Protein AF-A0A9E3W9H7-F1 (afdb_monomer_lite)

pLDDT: mean 80.62, std 23.62, range [33.31, 98.56]

Sequence (134 aa):
MDRLLRIAAELARRFGLRYAVLEAERDGVNEHYGICYKDGLIRIRLRHATTGRLLKESSLVDTLCHELAHLRHFDHSPRFEGLYRRILEAARRSGYYLPGPEWRHAQGCLFADRPQDDGSAVSGAGTDGAGGRG

Structure (mmCIF, N/CA/C/O backbone):
data_AF-A0A9E3W9H7-F1
#
_entry.id   AF-A0A9E3W9H7-F1
#
loop_
_atom_site.group_PDB
_atom_site.id
_atom_site.type_symbol
_atom_site.label_atom_id
_atom_site.label_alt_id
_atom_site.label_comp_id
_atom_site.label_asym_id
_atom_site.label_entity_id
_atom_site.label_seq_id
_atom_site.pdbx_PDB_ins_code
_atom_site.Cartn_x
_atom_site.Cartn_y
_atom_site.Cartn_z
_atom_site.occupancy
_atom_site.B_iso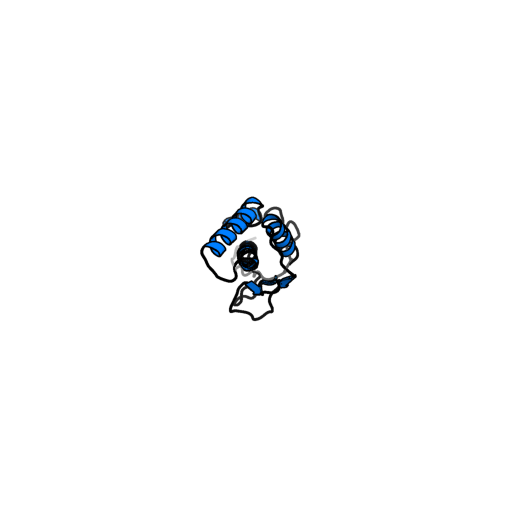_or_equiv
_atom_site.auth_seq_id
_atom_site.auth_comp_id
_atom_site.auth_asym_id
_atom_site.auth_atom_id
_atom_site.pdbx_PDB_model_num
ATOM 1 N N . MET A 1 1 ? -11.579 -7.696 4.448 1.00 89.50 1 MET A N 1
ATOM 2 C CA . MET A 1 1 ? -10.498 -8.129 3.538 1.00 89.50 1 MET A CA 1
ATOM 3 C C . MET A 1 1 ? -10.881 -7.915 2.074 1.00 89.50 1 MET A C 1
ATOM 5 O O . MET A 1 1 ? -10.119 -7.301 1.341 1.00 89.50 1 MET A O 1
ATOM 9 N N . ASP A 1 2 ? -12.087 -8.304 1.659 1.00 92.88 2 ASP A N 1
ATOM 10 C CA . ASP A 1 2 ? -12.558 -8.279 0.259 1.00 92.88 2 ASP A CA 1
ATOM 11 C C . ASP A 1 2 ? -12.372 -6.953 -0.481 1.00 92.88 2 ASP A C 1
ATOM 13 O O . ASP A 1 2 ? -11.971 -6.933 -1.642 1.00 92.88 2 ASP A O 1
ATOM 17 N N . ARG A 1 3 ? -12.633 -5.823 0.185 1.00 92.62 3 ARG A N 1
ATOM 18 C CA . ARG A 1 3 ? -12.434 -4.504 -0.429 1.00 92.62 3 ARG A CA 1
ATOM 19 C C . ARG A 1 3 ? -10.962 -4.249 -0.769 1.00 92.62 3 ARG A C 1
ATOM 21 O O . ARG A 1 3 ? -10.677 -3.757 -1.853 1.00 92.62 3 ARG A O 1
ATOM 28 N N . LEU A 1 4 ? -10.042 -4.641 0.114 1.00 94.31 4 LEU A N 1
ATOM 29 C CA . LEU A 1 4 ? -8.600 -4.499 -0.099 1.00 94.31 4 LEU A CA 1
ATOM 30 C C . LEU A 1 4 ? -8.114 -5.410 -1.235 1.00 94.31 4 LEU A C 1
ATOM 32 O O . LEU A 1 4 ? -7.329 -4.973 -2.067 1.00 94.31 4 LEU A O 1
ATOM 36 N N . LEU A 1 5 ? -8.654 -6.632 -1.324 1.00 96.50 5 LEU A N 1
ATOM 37 C CA . LEU A 1 5 ? -8.393 -7.560 -2.431 1.00 96.50 5 LEU A CA 1
ATOM 38 C C . LEU A 1 5 ? -8.818 -6.981 -3.787 1.00 96.50 5 LEU A C 1
ATOM 40 O O . LEU A 1 5 ? -8.061 -7.067 -4.751 1.00 96.50 5 LEU A O 1
ATOM 44 N N . ARG A 1 6 ? -9.995 -6.345 -3.866 1.00 97.12 6 ARG A N 1
ATOM 45 C CA . ARG A 1 6 ? -10.455 -5.683 -5.100 1.00 97.12 6 ARG A CA 1
ATOM 46 C C . ARG A 1 6 ? -9.528 -4.544 -5.522 1.00 97.12 6 ARG A C 1
ATOM 48 O O . ARG A 1 6 ? -9.149 -4.475 -6.688 1.00 97.12 6 ARG A O 1
ATOM 55 N N . ILE A 1 7 ? -9.125 -3.699 -4.573 1.00 97.19 7 ILE A N 1
ATOM 56 C CA . ILE A 1 7 ? -8.187 -2.595 -4.825 1.00 97.19 7 ILE A CA 1
ATOM 57 C C . ILE A 1 7 ? -6.839 -3.140 -5.304 1.00 97.19 7 ILE A C 1
ATOM 59 O O . ILE A 1 7 ? -6.291 -2.646 -6.288 1.00 97.19 7 ILE A O 1
ATOM 63 N N . ALA A 1 8 ? -6.326 -4.186 -4.649 1.00 97.88 8 ALA A N 1
ATOM 64 C CA . ALA A 1 8 ? -5.069 -4.827 -5.017 1.00 97.88 8 ALA A CA 1
ATOM 65 C C . ALA A 1 8 ? -5.109 -5.364 -6.448 1.00 97.88 8 ALA A C 1
ATOM 67 O O . ALA A 1 8 ? -4.215 -5.060 -7.234 1.00 97.88 8 ALA A O 1
ATOM 68 N N . ALA A 1 9 ? -6.165 -6.095 -6.810 1.00 98.00 9 ALA A N 1
ATOM 69 C CA . ALA A 1 9 ? -6.336 -6.640 -8.152 1.00 98.00 9 ALA A CA 1
ATOM 70 C C . ALA A 1 9 ? -6.404 -5.535 -9.218 1.00 98.00 9 ALA A C 1
ATOM 72 O O . ALA A 1 9 ? -5.769 -5.637 -10.272 1.00 98.00 9 ALA A O 1
ATOM 73 N N . GLU A 1 10 ? -7.138 -4.456 -8.948 1.00 98.19 10 GLU A N 1
ATOM 74 C CA . GLU A 1 10 ? -7.265 -3.338 -9.879 1.00 98.19 10 GLU A CA 1
ATOM 75 C C . GLU A 1 10 ? -5.934 -2.608 -10.092 1.00 98.19 10 GLU A C 1
ATOM 77 O O . GLU A 1 10 ? -5.509 -2.409 -11.237 1.00 98.19 10 GLU A O 1
ATOM 82 N N . LEU A 1 11 ? -5.258 -2.234 -9.003 1.00 98.31 11 LEU A N 1
ATOM 83 C CA . LEU A 1 11 ? -3.979 -1.533 -9.064 1.00 98.31 11 LEU A CA 1
ATOM 84 C C . LEU A 1 11 ? -2.898 -2.428 -9.673 1.00 98.31 11 LEU A C 1
ATOM 86 O O . LEU A 1 11 ? -2.199 -1.995 -10.588 1.00 98.31 11 LEU A O 1
ATOM 90 N N . ALA A 1 12 ? -2.794 -3.692 -9.259 1.00 98.25 12 ALA A N 1
ATOM 91 C CA . ALA A 1 12 ? -1.818 -4.622 -9.819 1.00 98.25 12 ALA A CA 1
ATOM 92 C C . ALA A 1 12 ? -1.982 -4.757 -11.339 1.00 98.25 12 ALA A C 1
ATOM 94 O O . ALA A 1 12 ? -1.013 -4.583 -12.082 1.00 98.25 12 ALA A O 1
ATOM 95 N N . ARG A 1 13 ? -3.220 -4.938 -11.824 1.00 98.25 13 ARG A N 1
ATOM 96 C CA . ARG A 1 13 ? -3.526 -4.982 -13.262 1.00 98.25 13 ARG A CA 1
ATOM 97 C C . ARG A 1 13 ? -3.104 -3.700 -13.978 1.00 98.25 13 ARG A C 1
ATOM 99 O O . ARG A 1 13 ? -2.485 -3.770 -15.036 1.00 98.25 13 ARG A O 1
ATOM 106 N N . ARG A 1 14 ? -3.399 -2.529 -13.406 1.00 98.19 14 ARG A N 1
ATOM 107 C CA . ARG A 1 14 ? -3.068 -1.220 -13.998 1.00 98.19 14 ARG A CA 1
ATOM 108 C C . ARG A 1 14 ? -1.562 -0.992 -14.153 1.00 98.19 14 ARG A C 1
ATOM 110 O O . ARG A 1 14 ? -1.151 -0.296 -15.078 1.00 98.19 14 ARG A O 1
ATOM 117 N N . PHE A 1 15 ? -0.751 -1.563 -13.266 1.00 98.19 15 PHE A N 1
ATOM 118 C CA . PHE A 1 15 ? 0.708 -1.407 -13.265 1.00 98.19 15 PHE A CA 1
ATOM 119 C C . PHE A 1 15 ? 1.466 -2.623 -13.820 1.00 98.19 15 PHE A C 1
ATOM 121 O O . PHE A 1 15 ? 2.700 -2.615 -13.843 1.00 98.19 15 PHE A O 1
ATOM 128 N N . GLY A 1 16 ? 0.752 -3.648 -14.298 1.00 97.94 16 GLY A N 1
ATOM 129 C CA . GLY A 1 16 ? 1.351 -4.883 -14.809 1.00 97.94 16 GLY A CA 1
ATOM 130 C C . GLY A 1 16 ? 2.109 -5.667 -13.735 1.00 97.94 16 GLY A C 1
ATOM 131 O O . GLY A 1 16 ? 3.150 -6.256 -14.021 1.00 97.94 16 GLY A O 1
ATOM 132 N N . LEU A 1 17 ? 1.626 -5.620 -12.494 1.00 98.00 17 LEU A N 1
ATOM 133 C CA . LEU A 1 17 ? 2.189 -6.327 -11.348 1.00 98.00 17 LEU A CA 1
ATOM 134 C C . LEU A 1 17 ? 1.457 -7.656 -11.150 1.00 98.00 17 LEU A C 1
ATOM 136 O O . LEU A 1 17 ? 0.259 -7.763 -11.417 1.00 98.00 17 LEU A O 1
ATOM 140 N N . ARG A 1 18 ? 2.176 -8.668 -10.663 1.00 97.19 18 ARG A N 1
ATOM 141 C CA . ARG A 1 18 ? 1.613 -9.975 -10.312 1.00 97.19 18 ARG A CA 1
ATOM 142 C C . ARG A 1 18 ? 2.018 -10.310 -8.886 1.00 97.19 18 ARG A C 1
ATOM 144 O O . ARG A 1 18 ? 3.210 -10.370 -8.607 1.00 97.19 18 ARG A O 1
ATOM 151 N N . TYR A 1 19 ? 1.031 -10.516 -8.026 1.00 97.62 19 TYR A N 1
ATOM 152 C CA . TYR A 1 19 ? 1.198 -11.088 -6.693 1.00 97.62 19 TYR A CA 1
ATOM 153 C C . TYR A 1 19 ? 0.562 -12.481 -6.682 1.00 97.62 19 TYR A C 1
ATOM 155 O O . TYR A 1 19 ? -0.334 -12.754 -7.483 1.00 97.62 19 TYR A O 1
ATOM 163 N N . ALA A 1 20 ? 1.042 -13.360 -5.808 1.00 97.06 20 ALA A N 1
ATOM 164 C CA . ALA A 1 20 ? 0.510 -14.710 -5.664 1.00 97.06 20 ALA A CA 1
ATOM 165 C C . ALA A 1 20 ? -0.749 -14.703 -4.792 1.00 97.06 20 ALA A C 1
ATOM 167 O O . ALA A 1 20 ? -1.798 -15.197 -5.198 1.00 97.06 20 ALA A O 1
ATOM 168 N N . VAL A 1 21 ? -0.656 -14.099 -3.608 1.00 97.00 21 VAL A N 1
ATOM 169 C CA . VAL A 1 21 ? -1.765 -14.018 -2.656 1.00 97.00 21 VAL A CA 1
ATOM 170 C C . VAL A 1 21 ? -1.624 -12.769 -1.788 1.00 97.00 21 VAL A C 1
ATOM 172 O O . VAL A 1 21 ? -0.518 -12.278 -1.565 1.00 97.00 21 VAL A O 1
ATOM 175 N N . LEU A 1 22 ? -2.756 -12.235 -1.336 1.00 97.88 22 LEU A N 1
ATOM 176 C CA . LEU A 1 22 ? -2.827 -11.121 -0.398 1.00 97.88 22 LEU A CA 1
ATOM 177 C C . LEU A 1 22 ? -3.663 -11.553 0.808 1.00 97.88 22 LEU A C 1
ATOM 179 O O . LEU A 1 22 ? -4.844 -11.867 0.662 1.00 97.88 22 LEU A O 1
ATOM 183 N N . GLU A 1 23 ? -3.066 -11.534 1.994 1.00 97.31 23 GLU A N 1
ATOM 184 C CA . GLU A 1 23 ? -3.677 -12.033 3.228 1.00 97.31 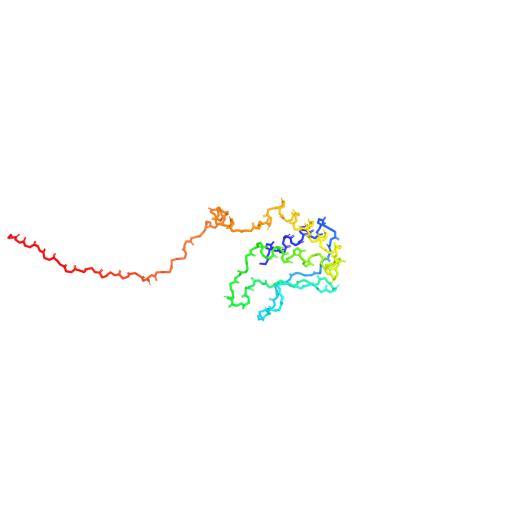23 GLU A CA 1
ATOM 185 C C . GLU A 1 23 ? -3.567 -11.021 4.372 1.00 97.31 23 GLU A C 1
ATOM 187 O O . GLU A 1 23 ? -2.773 -10.076 4.340 1.00 97.31 23 GLU A O 1
ATOM 192 N N . ALA A 1 24 ? -4.386 -11.220 5.404 1.00 95.25 24 ALA A N 1
ATOM 193 C CA . ALA A 1 24 ? -4.189 -10.526 6.666 1.00 95.25 24 ALA A CA 1
ATOM 194 C C . ALA A 1 24 ? -2.924 -11.069 7.348 1.00 95.25 24 ALA A C 1
ATOM 196 O O . ALA A 1 24 ? -2.694 -12.276 7.369 1.00 95.25 24 ALA A O 1
ATOM 197 N N . GLU A 1 25 ? -2.111 -10.183 7.913 1.00 94.75 25 GLU A N 1
ATOM 198 C CA . GLU A 1 25 ? -0.997 -10.601 8.765 1.00 94.75 25 GLU A CA 1
ATOM 199 C C . GLU A 1 25 ? -1.514 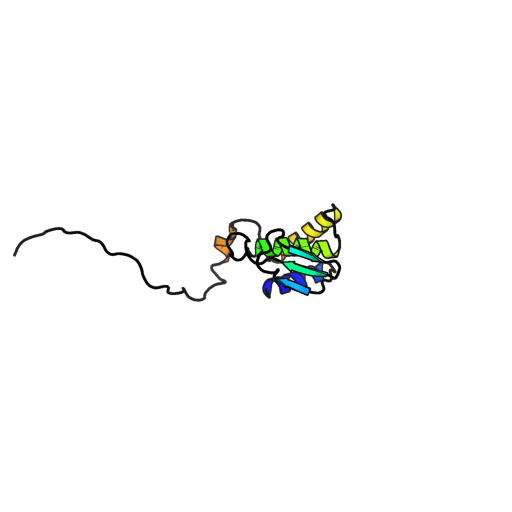-11.207 10.079 1.00 94.75 25 GLU A C 1
ATOM 201 O O . GLU A 1 25 ? -2.602 -10.861 10.550 1.00 94.75 25 GLU A O 1
ATOM 206 N N . ARG A 1 26 ? -0.716 -12.102 10.670 1.00 90.25 26 ARG A N 1
ATOM 207 C CA . ARG A 1 26 ? -1.018 -12.740 11.956 1.00 90.25 26 ARG A CA 1
ATOM 208 C C . ARG A 1 26 ? -1.154 -11.717 13.089 1.00 90.25 26 ARG A C 1
ATOM 210 O O . ARG A 1 26 ? -0.463 -10.694 13.119 1.00 90.25 26 ARG A O 1
ATOM 217 N N . ASP A 1 27 ? -1.997 -12.043 14.063 1.00 83.75 27 ASP A N 1
ATOM 218 C CA . ASP A 1 27 ? -2.117 -11.255 15.287 1.00 83.75 27 ASP A CA 1
ATOM 219 C C . ASP A 1 27 ? -0.784 -11.230 16.059 1.00 83.75 27 ASP A C 1
ATOM 221 O O . ASP A 1 27 ? 0.006 -12.174 16.022 1.00 83.75 27 ASP A O 1
ATOM 225 N N . GLY A 1 28 ? -0.521 -10.119 16.750 1.00 82.25 28 GLY A N 1
ATOM 226 C CA . GLY A 1 28 ? 0.688 -9.929 17.559 1.00 82.25 28 GLY A CA 1
ATOM 227 C C . GLY A 1 28 ? 1.910 -9.376 16.815 1.00 82.25 28 GLY A C 1
ATOM 228 O O . GLY A 1 28 ? 2.862 -8.977 17.477 1.00 82.25 28 GLY A O 1
ATOM 229 N N . VAL A 1 29 ? 1.887 -9.272 15.479 1.00 86.81 29 VAL A N 1
ATOM 230 C CA . VAL A 1 29 ? 2.966 -8.615 14.712 1.00 86.81 29 VAL A CA 1
ATOM 231 C C . VAL A 1 29 ? 2.961 -7.110 14.963 1.00 86.81 29 VAL A C 1
ATOM 233 O O . VAL A 1 29 ? 1.975 -6.410 14.695 1.00 86.81 29 VAL A O 1
ATOM 236 N N . ASN A 1 30 ? 4.081 -6.591 15.456 1.00 88.69 30 ASN A N 1
ATOM 237 C CA . ASN A 1 30 ? 4.240 -5.182 15.806 1.00 88.69 30 ASN A CA 1
ATOM 238 C C . ASN A 1 30 ? 5.301 -4.464 14.952 1.00 88.69 30 ASN A C 1
ATOM 240 O O . ASN A 1 30 ? 5.231 -3.239 14.842 1.00 88.69 30 ASN A O 1
ATOM 244 N N . GLU A 1 31 ? 6.172 -5.208 14.273 1.00 87.75 31 GLU A N 1
ATOM 245 C CA . GLU A 1 31 ? 7.360 -4.729 13.564 1.00 87.75 31 GLU A CA 1
ATOM 246 C C . GLU A 1 31 ? 7.036 -4.040 12.232 1.00 87.75 31 GLU A C 1
ATOM 248 O O . GLU A 1 31 ? 7.698 -3.073 11.858 1.00 87.75 31 GLU A O 1
ATOM 253 N N . HIS A 1 32 ? 5.993 -4.497 11.532 1.00 89.25 32 HIS A N 1
ATOM 254 C CA . HIS A 1 32 ? 5.607 -3.984 10.216 1.00 89.25 32 HIS A CA 1
ATOM 255 C C . HIS A 1 32 ? 4.089 -3.845 10.049 1.00 89.25 32 HIS A C 1
ATOM 257 O O . HIS A 1 32 ? 3.288 -4.489 10.729 1.00 89.25 32 HIS A O 1
ATOM 263 N N . TYR A 1 33 ? 3.686 -2.957 9.136 1.00 91.88 33 TYR A N 1
ATOM 264 C CA . TYR A 1 33 ? 2.290 -2.813 8.704 1.00 91.88 33 TYR A CA 1
ATOM 265 C C . TYR A 1 33 ? 1.958 -3.721 7.519 1.00 91.88 33 TYR A C 1
ATOM 267 O O . TYR A 1 33 ? 0.819 -4.169 7.399 1.00 91.88 33 TYR A O 1
ATOM 275 N N . GLY A 1 34 ? 2.943 -4.007 6.673 1.00 94.81 34 GLY A N 1
ATOM 276 C CA . GLY A 1 34 ? 2.839 -4.914 5.545 1.00 94.81 34 GLY A CA 1
ATOM 277 C C . GLY A 1 34 ? 4.188 -5.557 5.249 1.00 94.81 34 GLY A C 1
ATOM 278 O O . GLY A 1 34 ? 5.216 -5.116 5.765 1.00 94.81 34 GLY A O 1
ATOM 279 N N . ILE A 1 35 ? 4.156 -6.654 4.502 1.00 96.12 35 ILE A N 1
ATOM 280 C CA . ILE A 1 35 ? 5.352 -7.313 3.989 1.00 96.12 35 ILE A CA 1
ATOM 281 C C . ILE A 1 35 ? 5.042 -7.994 2.657 1.00 96.12 35 ILE A C 1
ATOM 283 O O . ILE A 1 35 ? 4.016 -8.667 2.514 1.00 96.12 35 ILE A O 1
ATOM 287 N N . CYS A 1 36 ? 5.955 -7.847 1.701 1.00 97.38 36 CYS A N 1
ATOM 288 C CA . CYS A 1 36 ? 5.955 -8.538 0.421 1.00 97.38 36 CYS A CA 1
ATOM 289 C C . CYS A 1 36 ? 7.114 -9.539 0.367 1.00 97.38 36 CYS A C 1
ATOM 291 O O . CYS A 1 36 ? 8.284 -9.180 0.510 1.00 97.38 36 CYS A O 1
ATOM 293 N N . TYR A 1 37 ? 6.799 -10.803 0.111 1.00 96.81 37 TYR A N 1
ATOM 294 C CA . TYR A 1 37 ? 7.777 -11.870 -0.067 1.00 96.81 37 TYR A CA 1
ATOM 295 C C . TYR A 1 37 ? 8.155 -12.040 -1.543 1.00 96.81 37 TYR A C 1
ATOM 297 O O . TYR A 1 37 ? 7.472 -11.572 -2.455 1.00 96.81 37 TYR A O 1
ATOM 305 N N . LYS A 1 38 ? 9.289 -12.707 -1.792 1.00 93.31 38 LYS A N 1
ATOM 306 C CA . LYS A 1 38 ? 9.870 -12.856 -3.139 1.00 93.31 38 LYS A CA 1
ATOM 307 C C . LYS A 1 38 ? 8.986 -13.680 -4.081 1.00 93.31 38 LYS A C 1
ATOM 309 O O . LYS A 1 38 ? 9.058 -13.514 -5.295 1.00 93.31 38 LYS A O 1
ATOM 314 N N . ASP A 1 39 ? 8.173 -14.565 -3.523 1.00 95.56 39 ASP A N 1
ATOM 315 C CA . ASP A 1 39 ? 7.175 -15.369 -4.231 1.00 95.56 39 ASP A CA 1
ATOM 316 C C . ASP A 1 39 ? 5.886 -14.589 -4.557 1.00 95.56 39 ASP A C 1
ATOM 318 O O . ASP A 1 39 ? 4.999 -15.116 -5.226 1.00 95.56 39 ASP A O 1
ATOM 322 N N . GLY A 1 40 ? 5.784 -13.327 -4.130 1.00 95.38 40 GLY A N 1
ATOM 323 C CA . GLY A 1 40 ? 4.616 -12.484 -4.344 1.00 95.38 40 GLY A CA 1
ATOM 324 C C . GLY A 1 40 ? 3.499 -12.697 -3.323 1.00 95.38 40 GLY A C 1
ATOM 325 O O . GLY A 1 40 ? 2.388 -12.227 -3.569 1.00 95.38 40 GLY A O 1
ATOM 326 N N . LEU A 1 41 ? 3.744 -13.390 -2.205 1.00 98.12 41 LEU A N 1
ATOM 327 C CA . LEU A 1 41 ? 2.866 -13.326 -1.035 1.00 98.12 41 LEU A CA 1
ATOM 328 C C . LEU A 1 41 ? 2.954 -11.925 -0.420 1.00 98.12 41 LEU A C 1
ATOM 330 O O . LEU A 1 41 ? 4.043 -11.435 -0.124 1.00 98.12 41 LEU A O 1
ATOM 334 N N . ILE A 1 42 ? 1.804 -11.298 -0.194 1.00 98.25 42 ILE A N 1
ATOM 335 C CA . ILE A 1 42 ? 1.690 -10.033 0.527 1.00 98.25 42 ILE A CA 1
ATOM 336 C C . ILE A 1 42 ? 0.859 -10.264 1.785 1.00 98.25 42 ILE A C 1
ATOM 338 O O . ILE A 1 42 ? -0.233 -10.834 1.725 1.00 98.25 42 ILE A O 1
ATOM 342 N N . ARG A 1 43 ? 1.346 -9.779 2.927 1.00 97.75 43 ARG A N 1
ATOM 343 C CA . ARG A 1 43 ? 0.577 -9.734 4.173 1.00 97.75 43 ARG A CA 1
ATOM 344 C C . ARG A 1 43 ? 0.423 -8.307 4.644 1.00 97.75 43 ARG A C 1
ATOM 346 O O . ARG A 1 43 ? 1.380 -7.543 4.611 1.00 97.75 43 ARG A O 1
ATOM 353 N N . ILE A 1 44 ? -0.780 -7.955 5.086 1.00 96.31 44 ILE A N 1
ATOM 354 C CA . ILE A 1 44 ? -1.083 -6.626 5.624 1.00 96.31 44 ILE A CA 1
ATOM 355 C C . ILE A 1 44 ? -1.707 -6.776 7.003 1.00 96.31 44 ILE A C 1
ATOM 357 O O . ILE A 1 44 ? -2.722 -7.453 7.188 1.00 96.31 44 ILE A O 1
ATOM 361 N N . ARG A 1 45 ? -1.119 -6.105 7.988 1.00 94.50 45 ARG A N 1
ATOM 362 C CA . ARG A 1 45 ? -1.666 -6.010 9.335 1.00 94.50 45 ARG A CA 1
ATOM 363 C C . ARG A 1 45 ? -2.924 -5.156 9.305 1.00 94.50 45 ARG A C 1
ATOM 365 O O . ARG A 1 45 ? -2.885 -3.986 8.944 1.00 94.50 45 ARG A O 1
ATOM 372 N N . LEU A 1 46 ? -4.048 -5.728 9.732 1.00 93.31 46 LEU A N 1
ATOM 373 C CA . LEU A 1 46 ? -5.342 -5.039 9.688 1.00 93.31 46 LEU A CA 1
ATOM 374 C C . LEU A 1 46 ? -5.643 -4.209 10.939 1.00 93.31 46 LEU A C 1
ATOM 376 O O . LEU A 1 46 ? -6.548 -3.375 10.915 1.00 93.31 46 LEU A O 1
ATOM 380 N N . ARG A 1 47 ? -4.920 -4.443 12.037 1.00 90.19 47 ARG A N 1
ATOM 381 C CA . ARG A 1 47 ? -5.189 -3.857 13.354 1.00 90.1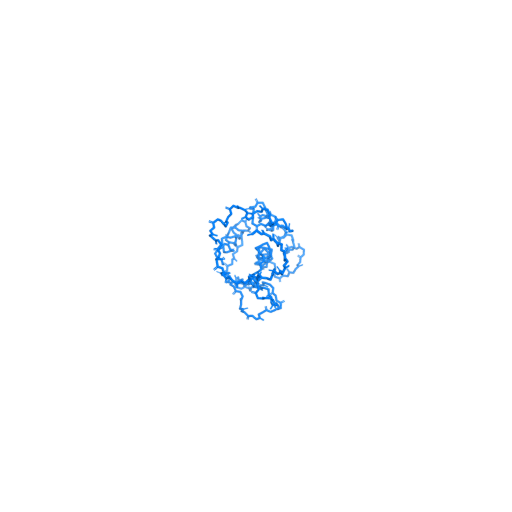9 47 ARG A CA 1
ATOM 382 C C . ARG A 1 47 ? -3.988 -3.085 13.881 1.00 90.19 47 ARG A C 1
ATOM 384 O O . ARG A 1 47 ? -2.837 -3.418 13.620 1.00 90.19 47 ARG A O 1
ATOM 391 N N . HIS A 1 48 ? -4.262 -2.041 14.644 1.00 87.31 48 HIS A N 1
ATOM 392 C CA . HIS A 1 48 ? -3.244 -1.284 15.351 1.00 87.31 48 HIS A CA 1
ATOM 393 C C . HIS A 1 48 ? -2.638 -2.137 16.471 1.00 87.31 48 HIS A C 1
ATOM 395 O O . HIS A 1 48 ? -3.375 -2.620 17.331 1.00 87.31 48 HIS A O 1
ATOM 401 N N . ALA A 1 49 ? -1.308 -2.265 16.502 1.00 83.50 49 ALA A N 1
ATOM 402 C CA . ALA A 1 49 ? -0.607 -3.168 17.421 1.00 83.50 49 ALA A CA 1
ATOM 403 C C . ALA A 1 49 ? -0.943 -2.922 18.902 1.00 83.50 49 ALA A C 1
ATOM 405 O O . ALA A 1 49 ? -1.109 -3.866 19.662 1.00 83.50 49 ALA A O 1
ATOM 406 N N . THR A 1 50 ? -1.093 -1.657 19.308 1.00 84.12 50 THR A N 1
ATOM 407 C CA . THR A 1 50 ? -1.345 -1.304 20.717 1.00 84.12 50 THR A CA 1
ATOM 408 C C . THR A 1 50 ? -2.822 -1.315 21.106 1.00 84.12 50 THR A C 1
ATOM 410 O O . THR A 1 50 ? -3.145 -1.555 22.259 1.00 84.12 50 THR A O 1
ATOM 413 N N . THR A 1 51 ? -3.733 -0.999 20.177 1.00 86.88 51 THR A N 1
ATOM 414 C CA . THR A 1 51 ? -5.152 -0.763 20.520 1.00 86.88 51 THR A CA 1
ATOM 415 C C . THR A 1 51 ? -6.068 -1.876 20.031 1.00 86.88 51 THR A C 1
ATOM 417 O O . THR A 1 51 ? -7.246 -1.879 20.371 1.00 86.88 51 THR A O 1
ATOM 420 N N . GLY A 1 52 ? -5.582 -2.776 19.169 1.00 85.75 52 GLY A N 1
ATOM 421 C CA . GLY A 1 52 ? -6.377 -3.833 18.536 1.00 85.75 52 GLY A CA 1
ATOM 422 C C . GLY A 1 52 ? -7.454 -3.331 17.563 1.00 85.75 52 GLY A C 1
ATOM 423 O O . GLY A 1 52 ? -8.105 -4.130 16.882 1.00 85.75 52 GLY A O 1
ATOM 424 N N . ARG A 1 53 ? -7.651 -2.010 17.457 1.00 88.56 53 ARG A N 1
ATOM 425 C CA . ARG A 1 53 ? -8.630 -1.396 16.555 1.00 88.56 53 ARG A CA 1
ATOM 426 C C . ARG A 1 53 ? -8.204 -1.604 15.111 1.00 88.56 53 ARG A C 1
ATOM 428 O O . ARG A 1 53 ? -7.013 -1.593 14.809 1.00 88.56 53 ARG A O 1
ATOM 435 N N . LEU A 1 54 ? -9.178 -1.756 14.218 1.00 88.88 54 LEU A N 1
ATOM 436 C CA . LEU A 1 54 ? -8.903 -1.805 12.785 1.00 88.88 54 LEU A CA 1
ATOM 437 C C . LEU A 1 54 ? -8.198 -0.521 12.336 1.00 88.88 54 LEU A C 1
ATOM 439 O O . LEU A 1 54 ? -8.540 0.580 12.777 1.00 88.88 54 LEU A O 1
ATOM 443 N N . LEU A 1 55 ? -7.209 -0.677 11.462 1.00 90.12 55 LEU A N 1
ATOM 444 C CA . LEU A 1 55 ? -6.572 0.448 10.802 1.00 90.12 55 LEU A CA 1
ATOM 445 C C . LEU A 1 55 ? -7.569 1.140 9.879 1.00 90.12 55 LEU A C 1
ATOM 447 O O . LEU A 1 55 ? -8.504 0.536 9.348 1.00 90.12 55 LEU A O 1
ATOM 451 N N . LYS A 1 56 ? -7.337 2.435 9.676 1.00 89.75 56 LYS A N 1
ATOM 452 C CA . LYS A 1 56 ? -8.096 3.211 8.704 1.00 89.75 56 LYS A CA 1
ATOM 453 C C . LYS A 1 56 ? -7.864 2.637 7.317 1.00 89.75 56 LYS A C 1
ATOM 455 O O . LYS A 1 56 ? -6.756 2.226 6.982 1.00 89.75 56 LYS A O 1
ATOM 460 N N . GLU A 1 57 ? -8.898 2.694 6.492 1.00 90.75 57 GLU A N 1
ATOM 461 C CA . GLU A 1 57 ? -8.808 2.250 5.108 1.00 90.75 57 GLU A CA 1
ATOM 462 C C . GLU A 1 57 ? -7.682 2.953 4.347 1.00 90.75 57 GLU A C 1
ATOM 464 O O . GLU A 1 57 ? -6.907 2.288 3.672 1.00 90.75 57 GLU A O 1
ATOM 469 N N . SER A 1 58 ? -7.529 4.269 4.517 1.00 91.19 58 SER A N 1
ATOM 470 C CA . SER A 1 58 ? -6.438 5.013 3.885 1.00 91.19 58 SER A CA 1
ATOM 471 C C . SER A 1 58 ? -5.062 4.485 4.292 1.00 91.19 58 SER A C 1
ATOM 473 O O . SER A 1 58 ? -4.202 4.354 3.431 1.00 91.19 58 SER A O 1
ATOM 475 N N . SER A 1 59 ? -4.867 4.095 5.557 1.00 92.56 59 SER A N 1
ATOM 476 C CA . SER A 1 59 ? -3.625 3.462 6.026 1.00 92.56 59 SER A CA 1
ATOM 477 C C . SER A 1 59 ? -3.405 2.076 5.411 1.00 92.56 59 SER A C 1
ATOM 479 O O . SER A 1 59 ? -2.279 1.731 5.058 1.00 92.56 59 SER A O 1
ATOM 481 N N . LEU A 1 60 ? -4.471 1.285 5.257 1.00 95.25 60 LEU A N 1
ATOM 482 C CA . LEU A 1 60 ? -4.403 -0.027 4.605 1.00 95.25 60 LEU A CA 1
ATOM 483 C C . LEU A 1 60 ? -4.078 0.097 3.113 1.00 95.25 60 LEU A C 1
ATOM 485 O O . LEU A 1 60 ? -3.284 -0.681 2.596 1.00 95.25 60 LEU A O 1
ATOM 489 N N . VAL A 1 61 ? -4.670 1.075 2.426 1.00 96.69 61 VAL A N 1
ATOM 490 C CA . VAL A 1 61 ? -4.432 1.325 0.999 1.00 96.69 61 VAL A CA 1
ATOM 491 C C . VAL A 1 61 ? -3.027 1.877 0.760 1.00 96.69 61 VAL A C 1
ATOM 493 O O . VAL A 1 61 ? -2.377 1.442 -0.184 1.00 96.69 61 VAL A O 1
ATOM 496 N N . ASP A 1 62 ? -2.533 2.766 1.623 1.00 96.12 62 ASP A N 1
ATOM 497 C CA . ASP A 1 62 ? -1.147 3.257 1.597 1.00 96.12 62 ASP A CA 1
ATOM 498 C C . ASP A 1 62 ? -0.149 2.093 1.700 1.00 96.12 62 ASP A C 1
ATOM 500 O O . ASP A 1 62 ? 0.694 1.901 0.821 1.00 96.12 62 ASP A O 1
ATOM 504 N N . THR A 1 63 ? -0.354 1.234 2.708 1.00 97.12 63 THR A N 1
ATOM 505 C CA . THR A 1 63 ? 0.453 0.027 2.938 1.00 97.12 63 THR A CA 1
ATOM 506 C C . THR A 1 63 ? 0.373 -0.921 1.742 1.00 97.12 63 THR A C 1
ATOM 508 O O . THR A 1 63 ? 1.391 -1.386 1.249 1.00 97.12 63 THR A O 1
ATOM 511 N N . LEU A 1 64 ? -0.821 -1.167 1.199 1.00 98.25 64 LEU A N 1
ATOM 512 C CA . LEU A 1 64 ? -0.983 -1.992 0.003 1.00 98.25 64 LEU A CA 1
ATOM 513 C C . LEU A 1 64 ? -0.203 -1.432 -1.195 1.00 98.25 64 LEU A C 1
ATOM 515 O O . LEU A 1 64 ? 0.440 -2.193 -1.914 1.00 98.25 64 LEU A O 1
ATOM 519 N N . CYS A 1 65 ? -0.245 -0.119 -1.426 1.00 98.44 65 CYS A N 1
ATOM 520 C CA . CYS A 1 65 ? 0.499 0.508 -2.519 1.00 98.44 65 CYS A CA 1
ATOM 521 C C . CYS A 1 65 ? 2.017 0.343 -2.338 1.00 98.44 65 CYS A C 1
ATOM 523 O O . CYS A 1 65 ? 2.719 0.134 -3.330 1.00 98.44 65 CYS A O 1
ATOM 525 N N . HIS A 1 66 ? 2.504 0.407 -1.095 1.00 98.25 66 HIS A N 1
ATOM 526 C CA . HIS A 1 66 ? 3.896 0.136 -0.733 1.00 98.25 66 HIS A CA 1
ATOM 527 C C . HIS A 1 66 ? 4.290 -1.306 -1.083 1.00 98.25 66 HIS A C 1
ATOM 529 O O . HIS A 1 66 ? 5.228 -1.524 -1.850 1.00 98.25 66 HIS A O 1
ATOM 535 N N . GLU A 1 67 ? 3.515 -2.292 -0.624 1.00 98.25 67 GLU A N 1
ATOM 536 C CA . GLU A 1 67 ? 3.811 -3.707 -0.884 1.00 98.25 67 GLU A CA 1
ATOM 537 C C . GLU A 1 67 ? 3.703 -4.074 -2.371 1.00 98.25 67 GLU A C 1
ATOM 539 O O . GLU A 1 67 ? 4.503 -4.852 -2.890 1.00 98.25 67 GLU A O 1
ATOM 544 N N . LEU A 1 68 ? 2.769 -3.470 -3.113 1.00 98.50 68 LEU A N 1
ATOM 545 C CA . LEU A 1 68 ? 2.691 -3.655 -4.564 1.00 98.50 68 LEU A CA 1
ATOM 546 C C . LEU A 1 68 ? 3.945 -3.133 -5.282 1.00 98.50 68 LEU A C 1
ATOM 548 O O . LEU A 1 68 ? 4.378 -3.734 -6.266 1.00 98.50 68 LEU A O 1
ATOM 552 N N . ALA A 1 69 ? 4.555 -2.043 -4.812 1.00 98.25 69 ALA A N 1
ATOM 553 C CA . ALA A 1 69 ? 5.812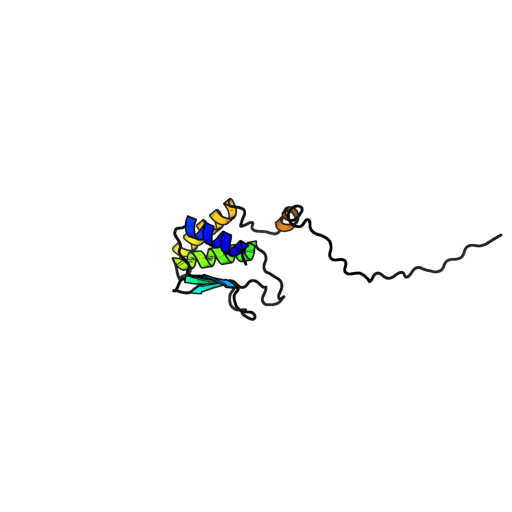 -1.561 -5.380 1.00 98.25 69 ALA A CA 1
ATOM 554 C C . ALA A 1 69 ? 6.970 -2.548 -5.124 1.00 98.25 69 ALA A C 1
ATOM 556 O O . ALA A 1 69 ? 7.820 -2.732 -6.007 1.00 98.25 69 ALA A O 1
ATOM 557 N N . HIS A 1 70 ? 6.951 -3.260 -3.990 1.00 98.25 70 HIS A N 1
ATOM 558 C CA . HIS A 1 70 ? 7.940 -4.292 -3.670 1.00 98.25 70 HIS A CA 1
ATOM 559 C C . HIS A 1 70 ? 7.928 -5.499 -4.614 1.00 98.25 70 HIS A C 1
ATOM 561 O O . HIS A 1 70 ? 8.982 -6.091 -4.847 1.00 98.25 70 HIS A O 1
ATOM 567 N N . LEU A 1 71 ? 6.808 -5.780 -5.290 1.00 97.88 71 LEU A N 1
ATOM 568 C CA . LEU A 1 71 ? 6.747 -6.807 -6.345 1.00 97.88 71 LEU A CA 1
ATOM 569 C C . LEU A 1 71 ? 7.723 -6.550 -7.504 1.00 97.88 71 LEU A C 1
ATOM 571 O O . LEU A 1 71 ? 8.035 -7.466 -8.265 1.00 97.88 71 LEU A O 1
ATOM 575 N N . ARG A 1 72 ? 8.184 -5.305 -7.679 1.00 97.69 72 ARG A N 1
ATOM 576 C CA . ARG A 1 72 ? 9.151 -4.930 -8.720 1.00 97.69 72 ARG A CA 1
ATOM 577 C C . ARG A 1 72 ? 10.488 -4.456 -8.165 1.00 97.69 72 ARG A C 1
ATOM 579 O O . ARG A 1 72 ? 11.513 -4.653 -8.818 1.00 97.69 72 ARG A O 1
ATOM 586 N N . HIS A 1 73 ? 10.480 -3.816 -7.000 1.00 96.56 73 HIS A N 1
ATOM 587 C CA . HIS A 1 73 ? 11.662 -3.226 -6.380 1.00 96.56 73 HIS A CA 1
ATOM 588 C C . HIS A 1 73 ? 11.737 -3.643 -4.909 1.00 96.56 73 HIS A C 1
ATOM 590 O O . HIS A 1 73 ? 11.032 -3.099 -4.071 1.00 96.56 73 HIS A O 1
ATOM 596 N N . PHE A 1 74 ? 12.592 -4.618 -4.596 1.00 93.62 74 PHE A N 1
ATOM 597 C CA . PHE A 1 74 ? 12.719 -5.193 -3.246 1.00 93.62 74 PHE A CA 1
ATOM 598 C C . PHE A 1 74 ? 13.421 -4.274 -2.230 1.00 93.62 74 PHE A C 1
ATOM 600 O O . PHE A 1 74 ? 13.509 -4.605 -1.053 1.00 93.62 74 PHE A O 1
ATOM 607 N N . ASP A 1 75 ? 13.939 -3.140 -2.694 1.00 91.88 75 ASP A N 1
ATOM 608 C CA . ASP A 1 75 ? 14.567 -2.099 -1.894 1.00 91.88 75 ASP A CA 1
ATOM 609 C C . ASP A 1 75 ? 13.719 -0.819 -1.905 1.00 91.88 75 ASP A C 1
ATOM 611 O O . ASP A 1 75 ? 12.789 -0.677 -2.697 1.00 91.88 75 ASP A O 1
ATOM 615 N N . HIS A 1 76 ? 14.072 0.149 -1.061 1.00 94.12 76 HIS A N 1
ATOM 616 C CA . HIS A 1 76 ? 13.476 1.492 -1.063 1.00 94.12 76 HIS A CA 1
ATOM 617 C C . HIS A 1 76 ? 14.244 2.463 -1.973 1.00 94.12 76 HIS A C 1
ATOM 619 O O . HIS A 1 76 ? 14.467 3.623 -1.630 1.00 94.12 76 HIS A O 1
ATOM 625 N N . SER A 1 77 ? 14.703 1.995 -3.138 1.00 95.75 77 SER A N 1
ATOM 626 C CA . SER A 1 77 ? 15.430 2.837 -4.096 1.00 95.75 77 SER A CA 1
ATOM 627 C C . SER A 1 77 ? 14.558 3.963 -4.684 1.00 95.75 77 SER A C 1
ATOM 629 O O . SER A 1 77 ? 13.328 3.909 -4.645 1.00 95.75 77 SER A O 1
ATOM 631 N N . PRO A 1 78 ? 15.149 4.969 -5.359 1.00 97.62 78 PRO A N 1
ATOM 632 C CA . PRO A 1 78 ? 14.368 5.976 -6.084 1.00 97.62 78 PRO A CA 1
ATOM 633 C C . PRO A 1 78 ? 13.397 5.389 -7.126 1.00 97.62 78 PRO A C 1
ATOM 635 O O . PRO A 1 78 ? 12.369 5.994 -7.429 1.00 97.62 78 PRO A O 1
ATOM 638 N N . ARG A 1 79 ? 13.698 4.199 -7.672 1.00 97.81 79 ARG A N 1
ATOM 639 C CA . ARG A 1 79 ? 12.793 3.476 -8.582 1.00 97.81 79 ARG A CA 1
ATOM 640 C C . ARG A 1 79 ? 11.572 2.930 -7.847 1.00 97.81 79 ARG A C 1
ATOM 642 O O . ARG A 1 79 ? 10.462 3.070 -8.361 1.00 97.81 79 ARG A O 1
ATOM 649 N N . PHE A 1 80 ? 11.774 2.363 -6.656 1.00 97.88 80 PHE A N 1
ATOM 650 C CA . PHE A 1 80 ? 10.688 1.983 -5.757 1.00 97.88 80 PHE A CA 1
ATOM 651 C C . PHE A 1 80 ? 9.795 3.185 -5.459 1.00 97.88 80 PHE A C 1
ATOM 653 O O . PHE A 1 80 ? 8.603 3.136 -5.746 1.00 97.88 80 PHE A O 1
ATOM 660 N N . GLU A 1 81 ? 10.378 4.290 -4.992 1.00 96.62 81 GLU A N 1
ATOM 661 C CA . GLU A 1 81 ? 9.626 5.487 -4.605 1.00 96.62 81 GLU A CA 1
ATOM 662 C C . GLU A 1 81 ? 8.812 6.046 -5.782 1.00 96.62 81 GLU A C 1
ATOM 664 O O . GLU A 1 81 ? 7.638 6.396 -5.648 1.00 96.62 81 GLU A O 1
ATOM 669 N N . GLY A 1 82 ? 9.412 6.074 -6.976 1.00 97.81 82 GLY A N 1
ATOM 670 C CA . GLY A 1 82 ? 8.730 6.488 -8.198 1.00 97.81 82 GLY A CA 1
ATOM 671 C C . GLY A 1 82 ? 7.551 5.582 -8.566 1.00 97.81 82 GLY A C 1
ATOM 672 O O . GLY A 1 82 ? 6.501 6.078 -8.981 1.00 97.81 82 GLY A O 1
ATOM 673 N N . LEU A 1 83 ? 7.689 4.262 -8.417 1.00 98.50 83 LEU A N 1
ATOM 674 C CA . LEU A 1 83 ? 6.594 3.321 -8.654 1.00 98.50 83 LEU A CA 1
ATOM 675 C C . LEU A 1 83 ? 5.500 3.459 -7.588 1.00 98.50 83 LEU A C 1
ATOM 677 O O . LEU A 1 83 ? 4.333 3.617 -7.946 1.00 98.50 83 LEU A O 1
ATOM 681 N N . TYR A 1 84 ? 5.880 3.467 -6.312 1.00 98.25 84 TYR A N 1
ATOM 682 C CA . TYR A 1 84 ? 4.987 3.625 -5.168 1.00 98.25 84 TYR A CA 1
ATOM 683 C C . TYR A 1 84 ? 4.092 4.861 -5.317 1.00 98.25 84 TYR A C 1
ATOM 685 O O . TYR A 1 84 ? 2.866 4.739 -5.322 1.00 98.25 84 TYR A O 1
ATOM 693 N N . ARG A 1 85 ? 4.679 6.038 -5.570 1.00 97.81 85 ARG A N 1
ATOM 694 C CA . ARG A 1 85 ? 3.921 7.288 -5.759 1.00 97.81 85 ARG A CA 1
ATOM 695 C C . ARG A 1 85 ? 2.931 7.212 -6.914 1.00 97.81 85 ARG A C 1
ATOM 697 O O . ARG A 1 85 ? 1.818 7.718 -6.805 1.00 97.81 85 ARG A O 1
ATOM 704 N N . ARG A 1 86 ? 3.303 6.568 -8.025 1.00 98.56 86 ARG A N 1
ATOM 705 C CA . ARG A 1 86 ? 2.396 6.398 -9.171 1.00 98.56 86 ARG A CA 1
ATOM 706 C C . ARG A 1 86 ? 1.214 5.493 -8.827 1.00 98.56 86 ARG A C 1
ATOM 708 O O . ARG A 1 86 ? 0.101 5.792 -9.259 1.00 98.56 86 ARG A O 1
ATOM 715 N N . ILE A 1 87 ? 1.444 4.413 -8.077 1.00 98.44 87 ILE A N 1
ATOM 716 C CA . ILE A 1 87 ? 0.382 3.510 -7.608 1.00 98.44 87 ILE A CA 1
ATOM 717 C C . ILE A 1 87 ? -0.547 4.258 -6.648 1.00 98.44 87 ILE A C 1
ATOM 719 O O . ILE A 1 87 ? -1.763 4.230 -6.839 1.00 98.44 87 ILE A O 1
ATOM 723 N N . LEU A 1 88 ? 0.010 4.994 -5.686 1.00 96.94 88 LEU A N 1
ATOM 724 C CA . LEU A 1 88 ? -0.762 5.765 -4.712 1.00 96.94 88 LEU A CA 1
ATOM 725 C C . LEU A 1 88 ? -1.621 6.848 -5.384 1.00 96.94 88 LEU A C 1
ATOM 727 O O . LEU A 1 88 ? -2.805 6.991 -5.084 1.00 96.94 88 LEU A O 1
ATOM 731 N N . GLU A 1 89 ? -1.072 7.553 -6.373 1.00 97.38 89 GLU A N 1
ATOM 732 C CA . GLU A 1 89 ? -1.813 8.533 -7.173 1.00 97.38 89 GLU A CA 1
ATOM 733 C C . GLU A 1 89 ? -2.927 7.878 -8.010 1.00 97.38 89 GLU A C 1
ATOM 735 O O . GLU A 1 89 ? -4.003 8.443 -8.214 1.00 97.38 89 GLU A O 1
ATOM 740 N N . ALA A 1 90 ? -2.715 6.656 -8.505 1.00 97.56 90 ALA A N 1
ATOM 741 C CA . ALA A 1 90 ? -3.772 5.892 -9.160 1.00 97.56 90 ALA A CA 1
ATOM 742 C C . ALA A 1 90 ? -4.882 5.488 -8.178 1.00 97.56 90 ALA A C 1
ATOM 744 O O . ALA A 1 90 ? -6.057 5.599 -8.534 1.00 97.56 90 ALA A O 1
ATOM 745 N N . ALA A 1 91 ? -4.535 5.077 -6.956 1.00 97.00 91 ALA A N 1
ATOM 746 C CA . ALA A 1 91 ? -5.501 4.787 -5.899 1.00 97.00 91 ALA A CA 1
ATOM 747 C C . ALA A 1 91 ? -6.311 6.038 -5.524 1.00 97.00 91 ALA A C 1
ATOM 749 O O . ALA A 1 91 ? -7.535 5.969 -5.423 1.00 97.00 91 ALA A O 1
ATOM 750 N N . ARG A 1 92 ? -5.651 7.199 -5.422 1.00 95.25 92 ARG A N 1
ATOM 751 C CA . ARG A 1 92 ? -6.294 8.495 -5.166 1.00 95.25 92 ARG A CA 1
ATOM 752 C C . ARG A 1 92 ? -7.309 8.855 -6.244 1.00 95.25 92 ARG A C 1
ATOM 754 O O . ARG A 1 92 ? -8.464 9.124 -5.933 1.00 95.25 92 ARG A O 1
ATOM 761 N N . ARG A 1 93 ? -6.911 8.794 -7.517 1.00 94.75 93 ARG A N 1
ATOM 762 C CA . ARG A 1 93 ? -7.804 9.086 -8.655 1.00 94.75 93 ARG A CA 1
ATOM 763 C C . ARG A 1 93 ? -8.980 8.120 -8.781 1.00 94.75 93 ARG A C 1
ATOM 765 O O . ARG A 1 93 ? -9.988 8.484 -9.371 1.00 94.75 93 ARG A O 1
ATOM 772 N N . SER A 1 94 ? -8.848 6.912 -8.240 1.00 92.75 94 SER A N 1
ATOM 773 C CA . SER A 1 94 ? -9.913 5.899 -8.235 1.00 92.75 94 SER A CA 1
ATOM 774 C C . SER A 1 94 ? -10.806 5.995 -6.987 1.00 92.75 94 SER A C 1
ATOM 776 O O . SER A 1 94 ? -11.704 5.182 -6.811 1.00 92.75 94 SER A O 1
ATOM 778 N N . GLY A 1 95 ? -10.564 6.974 -6.103 1.00 93.06 95 GLY A N 1
ATOM 779 C CA . GLY A 1 95 ? -11.333 7.181 -4.872 1.00 93.06 95 GLY A CA 1
ATOM 780 C C . GLY A 1 95 ? -10.990 6.216 -3.731 1.00 93.06 95 GLY A C 1
ATOM 781 O O . GLY A 1 95 ? -11.666 6.220 -2.707 1.00 93.06 95 GLY A O 1
ATOM 782 N N . TYR A 1 96 ? -9.942 5.399 -3.874 1.00 91.75 96 TYR A N 1
ATOM 783 C CA . TYR A 1 96 ? -9.518 4.440 -2.846 1.00 91.75 96 TYR A CA 1
ATOM 784 C C . TYR A 1 96 ? -8.607 5.049 -1.783 1.00 91.75 96 TYR A C 1
ATOM 786 O O . TYR A 1 96 ? -8.452 4.470 -0.711 1.00 91.75 96 TYR A O 1
ATOM 794 N N . TYR A 1 97 ? -7.990 6.196 -2.071 1.00 90.81 97 TYR A N 1
ATOM 795 C CA . TYR A 1 97 ? -7.057 6.846 -1.160 1.00 90.81 97 TYR A CA 1
ATOM 796 C C . TYR A 1 97 ? -7.363 8.332 -0.992 1.00 90.81 97 TYR A C 1
ATOM 798 O O . TYR A 1 97 ? -7.330 9.100 -1.953 1.00 90.81 97 TYR A O 1
ATOM 806 N N . LEU A 1 98 ? -7.598 8.736 0.255 1.00 85.00 98 LEU A N 1
ATOM 807 C CA . LEU A 1 98 ? -7.721 10.128 0.673 1.00 85.00 98 LEU A CA 1
ATOM 808 C C . LEU A 1 98 ? -6.837 10.336 1.914 1.00 85.00 98 LEU A C 1
ATOM 810 O O . LEU A 1 98 ? -7.098 9.716 2.952 1.00 85.00 98 LEU A O 1
ATOM 814 N N . PRO A 1 99 ? -5.779 11.160 1.833 1.00 73.94 99 PRO A N 1
ATOM 815 C CA . PRO A 1 99 ? -4.964 11.472 2.999 1.00 73.94 99 PRO A CA 1
ATOM 816 C C . PRO A 1 99 ? -5.691 12.479 3.905 1.00 73.94 99 PRO A C 1
ATOM 818 O O . PRO A 1 99 ? -6.275 13.442 3.418 1.00 73.94 99 PRO A O 1
ATOM 821 N N . GLY A 1 100 ? -5.611 12.297 5.227 1.00 65.00 100 GLY A N 1
ATOM 822 C CA . GLY A 1 100 ? -6.024 13.315 6.206 1.00 65.00 100 GLY A CA 1
ATOM 823 C C . GLY A 1 100 ? -7.309 13.032 7.013 1.00 65.00 100 GLY A C 1
ATOM 824 O O . GLY A 1 100 ? -7.881 11.941 6.948 1.00 65.00 100 GLY A O 1
ATOM 825 N N . PRO A 1 101 ? -7.741 13.993 7.858 1.00 53.47 101 PRO A N 1
ATOM 826 C CA . PRO A 1 101 ? -8.850 13.839 8.810 1.00 53.47 101 PRO A CA 1
ATOM 827 C C . PRO A 1 101 ? -10.261 13.894 8.187 1.00 53.47 101 PRO A C 1
ATOM 829 O O . PRO A 1 101 ? -11.239 13.733 8.915 1.00 53.47 101 PRO A O 1
ATOM 832 N N . GLU A 1 102 ? -10.388 14.072 6.869 1.00 49.66 102 GLU A N 1
ATOM 833 C CA . GLU A 1 102 ? -11.650 14.362 6.155 1.00 49.66 102 GLU A CA 1
ATOM 834 C C . GLU A 1 102 ? -12.672 13.208 6.098 1.00 49.66 102 GLU A C 1
ATOM 836 O O . GLU A 1 102 ? -13.778 13.356 5.578 1.00 49.66 102 GLU A O 1
ATOM 841 N N . TRP A 1 103 ? -12.371 12.067 6.718 1.00 44.31 103 TRP A N 1
ATOM 842 C CA . TRP A 1 103 ? -13.288 10.927 6.820 1.00 44.31 103 TRP A CA 1
ATOM 843 C C . TRP A 1 103 ? -14.566 11.220 7.633 1.00 44.31 103 TRP A C 1
ATOM 845 O O . TRP A 1 103 ? -15.514 10.441 7.554 1.00 44.31 103 TRP A O 1
ATOM 855 N N . ARG A 1 104 ? -14.636 12.342 8.370 1.00 41.56 104 ARG A N 1
ATOM 856 C CA . ARG A 1 104 ? -15.849 12.745 9.107 1.00 41.56 104 ARG A CA 1
ATOM 857 C C . ARG A 1 104 ? -17.043 13.095 8.210 1.00 41.56 104 ARG A C 1
ATOM 859 O O . ARG A 1 104 ? -18.169 12.942 8.665 1.00 41.56 104 ARG A O 1
ATOM 866 N N . HIS A 1 105 ? -16.831 13.516 6.961 1.00 38.47 105 HIS A N 1
ATOM 867 C CA . HIS A 1 105 ? -17.932 13.927 6.073 1.00 38.47 105 HIS A CA 1
ATOM 868 C C . HIS A 1 105 ? -18.365 12.858 5.059 1.00 38.47 105 HIS A C 1
ATOM 870 O O . HIS A 1 105 ? -19.498 12.892 4.590 1.00 38.47 105 HIS A O 1
ATOM 876 N N . ALA A 1 106 ? -17.516 11.874 4.750 1.00 39.12 106 ALA A N 1
ATOM 877 C CA . ALA A 1 106 ? -17.812 10.876 3.716 1.00 39.12 106 ALA A CA 1
ATOM 878 C C . ALA A 1 106 ? -18.574 9.630 4.221 1.00 39.12 106 ALA A C 1
ATOM 880 O O . ALA A 1 106 ? -18.939 8.772 3.421 1.00 39.12 106 ALA A O 1
ATOM 881 N N . GLN A 1 107 ? -18.835 9.507 5.531 1.00 43.38 107 GLN A N 1
ATOM 882 C CA . GLN A 1 107 ? -19.529 8.342 6.109 1.00 43.38 107 GLN A CA 1
ATOM 883 C C . GLN A 1 107 ? -21.059 8.482 6.200 1.00 43.38 107 GLN A C 1
ATOM 885 O O . GLN A 1 107 ? -21.735 7.484 6.438 1.00 43.38 107 GLN A O 1
ATOM 890 N N . GLY A 1 108 ? -21.624 9.667 5.942 1.00 33.31 108 GLY A N 1
ATOM 891 C CA . GLY A 1 108 ? -23.064 9.934 6.086 1.00 33.31 108 GLY A CA 1
ATOM 892 C C . GLY A 1 108 ? -23.996 9.221 5.094 1.00 33.31 108 GLY A C 1
ATOM 893 O O . GLY A 1 108 ? -25.208 9.333 5.233 1.00 33.31 108 GLY A O 1
ATOM 894 N N . CYS A 1 109 ? -23.479 8.487 4.103 1.00 36.00 109 CYS A N 1
ATOM 895 C CA . CYS A 1 109 ? -24.317 7.791 3.115 1.00 36.00 109 CYS A CA 1
ATOM 896 C C . CYS A 1 109 ? -23.995 6.301 2.905 1.00 36.00 109 CYS A C 1
ATOM 898 O O . CYS A 1 109 ? -24.689 5.665 2.120 1.00 36.00 109 CYS A O 1
ATOM 900 N N . LEU A 1 110 ? -22.990 5.721 3.581 1.00 38.34 110 LEU A N 1
ATOM 901 C CA . LEU A 1 110 ? -22.600 4.311 3.359 1.00 38.34 110 LEU A CA 1
ATOM 902 C C . LEU A 1 110 ? -22.850 3.362 4.543 1.00 38.34 110 LEU A C 1
ATOM 904 O O . LEU A 1 110 ? -22.711 2.154 4.377 1.00 38.34 110 LEU A O 1
ATOM 908 N N . PHE A 1 111 ? -23.245 3.891 5.704 1.00 36.41 111 PHE A N 1
ATOM 909 C CA . PHE A 1 111 ? -23.660 3.114 6.877 1.00 36.41 111 PHE A CA 1
ATOM 910 C C . PHE A 1 111 ? -25.048 3.567 7.344 1.00 36.41 111 PHE A C 1
ATOM 912 O O . PHE A 1 111 ? -25.227 4.016 8.471 1.00 36.41 111 PHE A O 1
ATOM 919 N N . ALA A 1 112 ? -26.040 3.494 6.458 1.00 37.38 112 ALA A N 1
ATOM 920 C CA . ALA A 1 112 ? -27.435 3.476 6.880 1.00 37.38 112 ALA A CA 1
ATOM 921 C C . ALA A 1 112 ? -27.814 2.027 7.211 1.00 37.38 112 ALA A C 1
ATOM 923 O O . ALA A 1 112 ? -28.517 1.372 6.452 1.00 37.38 112 ALA A O 1
ATOM 924 N N . ASP A 1 113 ? -27.296 1.522 8.329 1.00 35.44 113 ASP A N 1
ATOM 925 C CA . ASP A 1 113 ? -27.935 0.431 9.055 1.00 35.44 113 ASP A CA 1
ATOM 926 C C . ASP A 1 113 ? -27.711 0.623 10.561 1.00 35.44 113 ASP A C 1
ATOM 928 O O . ASP A 1 113 ? -26.727 1.227 10.986 1.00 35.44 113 ASP A O 1
ATOM 932 N N . ARG A 1 114 ? -28.721 0.215 11.323 1.00 36.72 114 ARG A N 1
ATOM 933 C CA . ARG A 1 114 ? -29.196 0.751 12.612 1.00 36.72 114 ARG A CA 1
ATOM 934 C C . ARG A 1 114 ? -28.169 1.039 13.731 1.00 36.72 114 ARG A C 1
ATOM 936 O O . ARG A 1 114 ? -27.146 0.367 13.834 1.00 36.72 114 ARG A O 1
ATOM 943 N N . PRO A 1 115 ? -28.530 1.933 14.681 1.00 37.06 115 PRO A N 1
ATOM 944 C CA . PRO A 1 115 ? -27.862 2.021 15.978 1.00 37.06 115 PRO A CA 1
ATOM 945 C C . PRO A 1 115 ? -27.913 0.662 16.690 1.00 37.06 115 PRO A C 1
ATOM 947 O O . PRO A 1 115 ? -28.988 0.070 16.811 1.00 37.06 115 PRO A O 1
ATOM 950 N N . GLN A 1 116 ? -26.764 0.181 17.171 1.00 39.94 116 GLN A N 1
ATOM 951 C CA . GLN A 1 116 ? -26.744 -0.793 18.259 1.00 39.94 116 GLN A CA 1
ATOM 952 C C . GLN A 1 116 ? -27.320 -0.100 19.491 1.00 39.94 116 GLN A C 1
ATOM 954 O O . GLN A 1 116 ? -26.737 0.847 20.007 1.00 39.94 116 GLN A O 1
ATOM 959 N N . ASP A 1 117 ? -28.494 -0.562 19.894 1.00 48.44 117 ASP A N 1
ATOM 960 C CA . ASP A 1 117 ? -29.108 -0.278 21.179 1.00 48.44 117 ASP A CA 1
ATOM 961 C C . ASP A 1 117 ? -28.284 -1.023 22.245 1.00 48.44 117 ASP A C 1
ATOM 963 O O . ASP A 1 117 ? -28.447 -2.230 22.436 1.00 48.44 117 ASP A O 1
ATOM 967 N N . ASP A 1 118 ? -27.322 -0.349 22.878 1.00 40.16 118 ASP A N 1
ATOM 968 C CA . ASP A 1 118 ? -26.764 -0.776 24.159 1.00 40.16 118 ASP A CA 1
ATOM 969 C C . ASP A 1 118 ? -27.418 0.042 25.270 1.00 40.16 118 ASP A C 1
ATOM 971 O O . ASP A 1 118 ? -26.940 1.068 25.748 1.00 40.16 118 ASP A O 1
ATOM 975 N N . GLY A 1 119 ? -28.599 -0.433 25.655 1.00 39.53 119 GLY A N 1
ATOM 976 C CA . GLY A 1 119 ? -29.344 0.113 26.767 1.00 39.53 119 GLY A CA 1
ATOM 977 C C . GLY A 1 119 ? -28.497 0.269 28.035 1.00 39.53 119 GLY A C 1
ATOM 978 O O . GLY A 1 119 ? -27.837 -0.660 28.496 1.00 39.53 119 GLY A O 1
ATOM 979 N N . SER A 1 120 ? -28.707 1.430 28.656 1.00 37.84 120 SER A N 1
ATOM 980 C 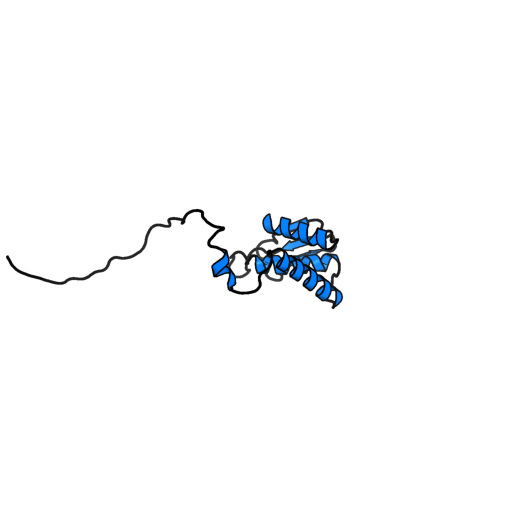CA . SER A 1 120 ? -28.637 1.687 30.096 1.00 37.84 120 SER A CA 1
ATOM 981 C C . SER A 1 120 ? -27.273 2.054 30.694 1.00 37.84 120 SER A C 1
ATOM 983 O O . SER A 1 120 ? -26.517 1.204 31.153 1.00 37.84 120 SER A O 1
ATOM 985 N N . ALA A 1 121 ? -27.040 3.365 30.828 1.00 40.28 121 ALA A N 1
ATOM 986 C CA . ALA A 1 121 ? -26.943 4.005 32.146 1.00 40.28 121 ALA A CA 1
ATOM 987 C C . ALA A 1 121 ? -26.856 5.537 32.004 1.00 40.28 121 ALA A C 1
ATOM 989 O O . ALA A 1 121 ? -25.805 6.090 31.686 1.00 40.28 121 ALA A O 1
ATOM 990 N N . VAL A 1 122 ? -27.947 6.241 32.308 1.00 39.94 122 VAL A N 1
ATOM 991 C CA . VAL A 1 122 ? -27.876 7.636 32.759 1.00 39.94 122 VAL A CA 1
ATOM 992 C C . VAL A 1 122 ? -28.797 7.824 33.956 1.00 39.94 122 VAL A C 1
ATOM 994 O O . VAL A 1 122 ? -29.992 7.539 33.923 1.00 39.94 122 VAL A O 1
ATOM 997 N N . SER A 1 123 ? -28.150 8.265 35.026 1.00 43.81 123 SER A N 1
ATOM 998 C CA . SER A 1 123 ? -28.651 8.604 36.344 1.00 43.81 123 SER A CA 1
ATOM 999 C C . SER A 1 123 ? -29.720 9.698 36.321 1.00 43.81 123 SER A C 1
ATOM 1001 O O . SER A 1 123 ? -29.628 10.651 35.553 1.00 43.81 123 SER A O 1
ATOM 1003 N N . GLY A 1 124 ? -30.664 9.618 37.259 1.00 36.31 124 GLY A N 1
ATOM 1004 C CA . GLY A 1 124 ? -31.555 10.716 37.627 1.00 36.31 124 GLY A CA 1
ATOM 1005 C C . GLY A 1 124 ? -31.437 11.024 39.115 1.00 36.31 124 GLY A C 1
ATOM 1006 O O . GLY A 1 124 ? -32.190 10.485 39.917 1.00 36.31 124 GLY A O 1
ATOM 1007 N N . ALA A 1 125 ? -30.476 11.875 39.474 1.00 43.94 125 ALA A N 1
ATOM 1008 C CA . ALA A 1 125 ? -30.504 12.645 40.712 1.00 43.94 125 ALA A CA 1
ATOM 1009 C C . ALA A 1 125 ? -31.139 14.013 40.402 1.00 43.94 125 ALA A C 1
ATOM 1011 O O . ALA A 1 125 ? -30.725 14.677 39.454 1.00 43.94 125 ALA A O 1
ATOM 1012 N N . GLY A 1 126 ? -32.131 14.418 41.194 1.00 38.62 126 GLY A N 1
ATOM 1013 C CA . GLY A 1 126 ? -32.814 15.717 41.129 1.00 38.62 126 GLY A CA 1
ATOM 1014 C C . GLY A 1 126 ? -33.766 15.835 42.322 1.00 38.62 126 GLY A C 1
ATOM 1015 O O . GLY A 1 126 ? -34.842 15.254 42.292 1.00 38.62 126 GLY A O 1
ATOM 1016 N N . THR A 1 127 ? -33.240 16.213 43.490 1.00 46.81 127 THR A N 1
ATOM 1017 C CA . THR A 1 127 ? -33.395 17.526 44.159 1.00 46.81 127 THR A CA 1
ATOM 1018 C C . THR A 1 127 ? -34.775 17.817 44.753 1.00 46.81 127 THR A C 1
ATOM 1020 O O . THR A 1 127 ? -35.762 17.974 44.040 1.00 46.81 127 THR A O 1
ATOM 1023 N N . ASP A 1 128 ? -34.757 17.977 46.077 1.00 41.94 128 ASP A N 1
ATOM 1024 C CA . ASP A 1 128 ? -35.760 18.589 46.946 1.00 41.94 128 ASP A CA 1
ATOM 1025 C C . ASP A 1 128 ? -36.164 20.014 46.524 1.00 41.94 128 ASP A C 1
ATOM 1027 O O . ASP A 1 128 ? -35.349 20.760 45.978 1.00 41.94 128 ASP A O 1
ATOM 1031 N N . GLY A 1 129 ? -37.382 20.441 46.890 1.00 39.50 129 GLY A N 1
ATOM 1032 C CA . GLY A 1 129 ? -37.733 21.868 46.889 1.00 39.50 129 GLY A CA 1
ATOM 1033 C C . GLY A 1 129 ? -39.222 22.234 46.932 1.00 39.50 129 GLY A C 1
ATOM 1034 O O . GLY A 1 129 ? -39.797 22.563 45.906 1.00 39.50 129 GLY A O 1
ATOM 1035 N N . ALA A 1 130 ? -39.796 22.201 48.139 1.00 47.88 130 ALA A N 1
ATOM 1036 C CA . ALA A 1 130 ? -40.918 22.972 48.714 1.00 47.88 130 ALA A CA 1
ATOM 1037 C C . ALA A 1 130 ? -41.835 23.881 47.846 1.00 47.88 130 ALA A C 1
ATOM 1039 O O . ALA A 1 130 ? -41.370 24.751 47.115 1.00 47.88 130 ALA A O 1
ATOM 1040 N N . GLY A 1 131 ? -43.155 23.839 48.126 1.00 39.09 131 GLY A N 1
ATOM 1041 C CA . GLY A 1 131 ? -44.086 24.891 47.677 1.00 39.09 131 GLY A CA 1
ATOM 1042 C C . GLY A 1 131 ? -45.592 24.720 47.960 1.00 39.09 131 GLY A C 1
ATOM 1043 O O . GLY A 1 131 ? -46.362 24.631 47.022 1.00 39.09 131 GLY A O 1
ATOM 1044 N N . GLY A 1 132 ? -45.990 24.693 49.238 1.00 41.41 132 GLY A N 1
ATOM 1045 C CA . GLY A 1 132 ? -47.199 25.293 49.851 1.00 41.41 132 GLY A CA 1
ATOM 1046 C C . GLY A 1 132 ? -48.602 25.398 49.193 1.00 41.41 132 GLY A C 1
ATOM 1047 O O . GLY A 1 132 ? -48.770 25.950 48.114 1.00 41.41 132 GLY A O 1
ATOM 1048 N N . ARG A 1 133 ? -49.587 25.179 50.091 1.00 46.69 133 ARG A N 1
ATOM 1049 C CA . ARG A 1 133 ? -50.912 25.835 50.274 1.00 46.69 133 ARG A CA 1
ATOM 1050 C C . ARG A 1 133 ? -52.124 25.275 49.515 1.00 46.69 133 ARG A C 1
ATOM 1052 O O . ARG A 1 133 ? -52.110 25.173 48.296 1.00 46.69 133 ARG A O 1
ATOM 1059 N N . GLY A 1 134 ? -53.206 25.067 50.274 1.00 45.56 134 GLY A N 1
ATOM 1060 C CA . GLY A 1 134 ? -54.574 24.879 49.790 1.00 45.56 134 GLY A CA 1
ATOM 1061 C C . GLY A 1 134 ? -55.379 23.969 50.687 1.00 45.56 134 GLY A C 1
ATOM 1062 O O . GLY A 1 134 ? -55.655 22.850 50.220 1.00 45.56 134 GLY A O 1
#

Secondary structure (DSSP, 8-state):
-HHHHHHHHHHHHHHT---SEEEEPPTT--S-SEEE-TTSEEEE--B-TTT-PBPPHHHHHHHHHHHHHHTT-SS--HHHHHHHHHHHHHHHHTTS---SSTHHHHTTTT--S---------------------

Radius of gyration: 23.18 Å; chains: 1; bounding box: 70×41×65 Å

Foldseek 3Di:
DVVLVVLLVVLCVVLVFDADDEEEDDQQDQPDQWDADQNRYIYGHQAHNPPRHGDDQQVRQLRSLLNSLCSPPVDPDPSSVVSSVVSQVVCVVVVSHDDDDPPVPPPPPPPPDDDDPPDDDDDDDDDDDDDDDD